Protein AF-A0A2V6DK35-F1 (afdb_monomer_lite)

Structure (mmCIF, N/CA/C/O backbone):
data_AF-A0A2V6DK35-F1
#
_entry.id   AF-A0A2V6DK35-F1
#
loop_
_atom_site.group_PDB
_atom_site.id
_atom_site.type_symbol
_atom_site.label_atom_id
_atom_site.label_alt_id
_atom_site.label_comp_id
_atom_site.label_asym_id
_atom_site.label_entity_id
_atom_site.label_seq_id
_atom_site.pdbx_PDB_ins_code
_atom_site.Cartn_x
_atom_site.Cartn_y
_atom_site.Cartn_z
_atom_site.occupancy
_atom_site.B_iso_or_equiv
_atom_site.auth_seq_id
_atom_site.auth_comp_id
_atom_site.auth_asym_id
_atom_site.auth_atom_id
_atom_site.pdbx_PDB_model_num
ATOM 1 N N . MET A 1 1 ? 26.838 13.619 -53.429 1.00 57.94 1 MET A N 1
ATOM 2 C CA . MET A 1 1 ? 26.601 14.219 -52.093 1.00 57.94 1 MET A CA 1
ATOM 3 C C . MET A 1 1 ? 25.206 13.952 -51.518 1.00 57.94 1 MET A C 1
ATOM 5 O O . MET A 1 1 ? 25.118 13.733 -50.321 1.00 57.94 1 MET A O 1
ATOM 9 N N . ILE A 1 2 ? 24.129 13.908 -52.317 1.00 60.47 2 ILE A N 1
ATOM 10 C CA . ILE A 1 2 ? 22.747 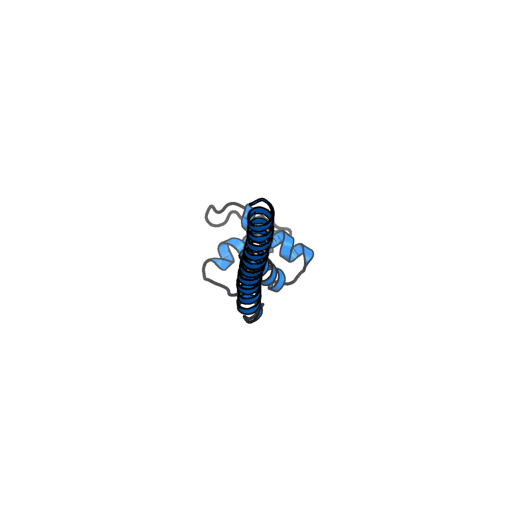13.713 -51.812 1.00 60.47 2 ILE A CA 1
ATOM 11 C C . ILE A 1 2 ? 22.509 12.309 -51.201 1.00 60.47 2 ILE A C 1
ATOM 13 O O . ILE A 1 2 ? 21.852 12.191 -50.171 1.00 60.47 2 ILE A O 1
ATOM 17 N N . ALA A 1 3 ? 23.109 11.250 -51.759 1.00 62.38 3 ALA A N 1
ATOM 18 C CA . ALA A 1 3 ? 22.926 9.872 -51.275 1.00 62.38 3 ALA A CA 1
ATOM 19 C C . ALA A 1 3 ? 23.508 9.605 -49.866 1.00 62.38 3 ALA A C 1
ATOM 21 O O . ALA A 1 3 ? 22.896 8.893 -49.073 1.00 62.38 3 ALA A O 1
ATOM 22 N N . GLN A 1 4 ? 24.649 10.216 -49.516 1.00 61.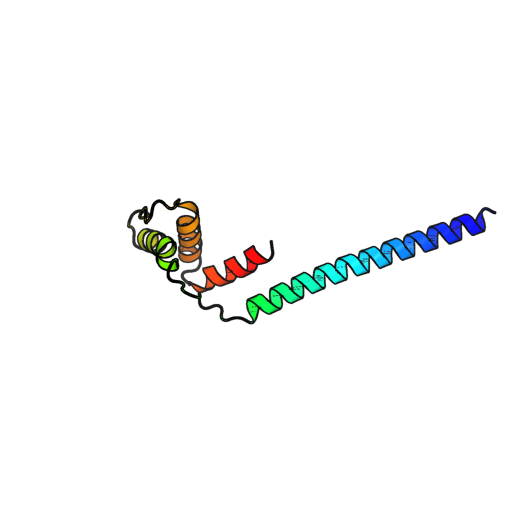94 4 GLN A N 1
ATOM 23 C CA . GLN A 1 4 ? 25.230 10.102 -48.166 1.00 61.94 4 GLN A CA 1
ATOM 24 C C . GLN A 1 4 ? 24.366 10.792 -47.103 1.00 61.94 4 GLN A C 1
ATOM 26 O O . GLN A 1 4 ? 24.299 10.323 -45.969 1.00 61.94 4 GLN A O 1
ATOM 31 N N . LEU A 1 5 ? 23.679 11.881 -47.463 1.00 62.97 5 LEU A N 1
ATOM 32 C CA . LEU A 1 5 ? 22.790 12.584 -46.541 1.00 62.97 5 LEU A CA 1
ATOM 33 C C . LEU A 1 5 ? 21.560 11.726 -46.204 1.00 62.97 5 LEU A C 1
ATOM 35 O O . LEU A 1 5 ? 21.207 11.604 -45.034 1.00 62.97 5 LEU A O 1
ATOM 39 N N . ALA A 1 6 ? 20.961 11.078 -47.210 1.00 63.22 6 ALA A N 1
ATOM 40 C CA . ALA A 1 6 ? 19.806 10.196 -47.034 1.00 63.22 6 ALA A CA 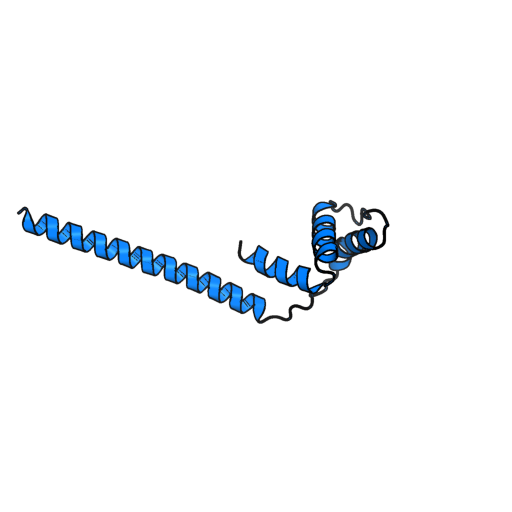1
ATOM 41 C C . ALA A 1 6 ? 20.140 8.947 -46.195 1.00 63.22 6 ALA A C 1
ATOM 43 O O . ALA A 1 6 ? 19.396 8.622 -45.274 1.00 63.22 6 ALA A O 1
ATOM 44 N N . SER A 1 7 ? 21.293 8.311 -46.444 1.00 66.00 7 SER A N 1
ATOM 45 C CA . SER A 1 7 ? 21.784 7.167 -45.656 1.00 66.00 7 SER A CA 1
ATOM 46 C C . SER A 1 7 ? 22.005 7.520 -44.181 1.00 66.00 7 SER A C 1
ATOM 48 O O . SER A 1 7 ? 21.671 6.740 -43.290 1.00 66.00 7 SER A O 1
ATOM 50 N N . ASN A 1 8 ? 22.557 8.705 -43.908 1.00 65.12 8 ASN A N 1
ATOM 51 C CA . ASN A 1 8 ? 22.801 9.159 -42.540 1.00 65.12 8 ASN A CA 1
ATOM 52 C C . ASN A 1 8 ? 21.500 9.527 -41.813 1.00 65.12 8 ASN A C 1
ATOM 54 O O . ASN A 1 8 ? 21.393 9.319 -40.607 1.00 65.12 8 ASN A O 1
ATOM 58 N N . GLN A 1 9 ? 20.507 10.057 -42.532 1.00 64.75 9 GLN A N 1
ATOM 59 C CA . GLN A 1 9 ? 19.190 10.384 -41.976 1.00 64.75 9 GLN A CA 1
ATOM 60 C C . GLN A 1 9 ? 18.407 9.116 -41.603 1.00 64.75 9 GLN A C 1
ATOM 62 O O . GLN A 1 9 ? 17.865 9.041 -40.503 1.00 64.75 9 GLN A O 1
ATOM 67 N N . SER A 1 10 ? 18.397 8.093 -42.466 1.00 64.19 10 SER A N 1
ATOM 68 C CA . SER A 1 10 ? 17.726 6.817 -42.176 1.00 64.19 10 SER A CA 1
ATOM 69 C C . SER A 1 10 ? 18.379 6.050 -41.025 1.00 64.19 10 SER A C 1
ATOM 71 O O . SER A 1 10 ? 17.676 5.460 -40.210 1.00 64.19 10 SER A O 1
ATOM 73 N N . PHE A 1 11 ? 19.713 6.082 -40.935 1.00 66.75 11 PHE A N 1
ATOM 74 C CA . PHE A 1 11 ? 20.454 5.433 -39.851 1.00 66.75 11 PHE A CA 1
ATOM 75 C C . PHE A 1 11 ? 20.144 6.072 -38.488 1.00 66.75 11 PHE A C 1
ATOM 77 O O . PHE A 1 11 ? 19.789 5.361 -37.552 1.00 66.75 11 PHE A O 1
ATOM 84 N N . ARG A 1 12 ? 20.154 7.412 -38.404 1.00 64.38 12 ARG A N 1
ATOM 85 C CA . ARG A 1 12 ? 19.812 8.143 -37.169 1.00 64.38 12 ARG A CA 1
ATOM 86 C C . ARG A 1 12 ? 18.371 7.909 -36.715 1.00 64.38 12 ARG A C 1
ATOM 88 O O . ARG A 1 12 ? 18.146 7.648 -35.543 1.00 64.38 12 ARG A O 1
ATOM 95 N N . LEU A 1 13 ? 17.402 7.915 -37.638 1.00 68.56 13 LEU A N 1
ATOM 96 C CA . LEU A 1 13 ? 16.001 7.600 -37.315 1.00 68.56 13 LEU A CA 1
ATOM 97 C C . LEU A 1 13 ? 15.833 6.171 -36.763 1.00 68.56 13 LEU A C 1
ATOM 99 O O . LEU A 1 13 ? 14.990 5.936 -35.896 1.00 68.56 13 LEU A O 1
ATOM 103 N N . GLY A 1 14 ? 16.633 5.221 -37.260 1.00 71.25 14 GLY A N 1
ATOM 104 C CA . GLY A 1 14 ? 16.687 3.850 -36.756 1.00 71.25 14 GLY A CA 1
ATOM 105 C C . GLY A 1 14 ? 17.265 3.763 -35.342 1.00 71.25 14 GLY A C 1
ATOM 106 O O . GLY A 1 14 ? 16.647 3.142 -34.479 1.00 71.25 14 GLY A O 1
ATOM 107 N N . GLU A 1 15 ? 18.399 4.419 -35.083 1.00 74.12 15 GLU A N 1
ATOM 108 C CA . GLU A 1 15 ? 19.019 4.478 -33.751 1.00 74.12 15 GLU A CA 1
ATOM 109 C C . GLU A 1 15 ? 18.125 5.175 -32.718 1.00 74.12 15 GLU A C 1
ATOM 111 O O . GLU A 1 15 ? 17.924 4.638 -31.630 1.00 74.12 15 GLU A O 1
ATOM 116 N N . ASP A 1 16 ? 17.507 6.305 -33.072 1.00 78.94 16 ASP A N 1
ATOM 117 C CA . ASP A 1 16 ? 16.578 7.029 -32.196 1.00 78.94 16 ASP A CA 1
ATOM 118 C C . ASP A 1 16 ? 15.347 6.172 -31.852 1.00 78.94 16 ASP A C 1
ATOM 120 O O . ASP A 1 16 ? 14.859 6.173 -30.717 1.00 78.94 16 ASP A O 1
ATOM 124 N N . SER A 1 17 ? 14.848 5.396 -32.821 1.00 84.44 17 SER A N 1
ATOM 125 C CA . SER A 1 17 ? 13.732 4.470 -32.611 1.00 84.44 17 SER A CA 1
ATOM 126 C C . SER A 1 17 ? 14.125 3.300 -31.704 1.00 84.44 17 SER A C 1
ATOM 128 O O . SER A 1 17 ? 13.389 2.977 -30.770 1.00 84.44 17 SER A O 1
ATOM 130 N N . LEU A 1 18 ? 15.297 2.693 -31.925 1.00 90.44 18 LEU A N 1
ATOM 131 C CA . LEU A 1 18 ? 15.813 1.595 -31.101 1.00 90.44 18 LEU A CA 1
ATOM 132 C C . LEU A 1 18 ? 16.109 2.048 -29.669 1.00 90.44 18 LEU A C 1
ATOM 134 O O . LEU A 1 18 ? 15.755 1.347 -28.722 1.00 90.44 18 LEU A O 1
ATOM 138 N N . TRP A 1 19 ? 16.686 3.237 -29.497 1.00 90.75 19 TRP A N 1
ATOM 139 C CA . TRP A 1 19 ? 16.930 3.824 -28.184 1.00 90.75 19 TRP A CA 1
ATOM 140 C C . TRP A 1 19 ? 15.626 4.102 -27.441 1.00 90.75 19 TRP A C 1
ATOM 142 O O . TRP A 1 19 ? 15.491 3.763 -26.266 1.00 90.75 19 TRP A O 1
ATOM 152 N N . ARG A 1 20 ? 14.620 4.642 -28.137 1.00 92.81 20 ARG A N 1
ATOM 153 C CA . ARG A 1 20 ? 13.284 4.847 -27.570 1.00 92.81 20 ARG A CA 1
ATOM 154 C C . ARG A 1 20 ? 12.635 3.526 -27.156 1.00 92.81 20 ARG A C 1
ATOM 156 O O . ARG A 1 20 ? 12.044 3.462 -26.081 1.00 92.81 20 ARG A O 1
ATOM 163 N N . LEU A 1 21 ? 12.747 2.476 -27.971 1.00 95.50 21 LEU A N 1
ATOM 164 C CA . LEU A 1 21 ? 12.256 1.140 -27.618 1.00 95.50 21 LEU A CA 1
ATOM 165 C C . LEU A 1 21 ? 12.975 0.590 -26.384 1.00 95.50 21 LEU A C 1
ATOM 167 O O . LEU A 1 21 ? 12.314 0.104 -25.472 1.00 95.50 21 LEU A O 1
ATOM 171 N N . PHE A 1 22 ? 14.302 0.709 -26.326 1.00 96.00 22 PHE A N 1
ATOM 172 C CA . PHE A 1 22 ? 15.093 0.260 -25.183 1.00 96.00 22 PHE A CA 1
ATOM 173 C C . PHE A 1 22 ? 14.728 1.019 -23.903 1.00 96.00 22 PHE A C 1
ATOM 175 O O . PHE A 1 22 ? 14.529 0.410 -22.856 1.00 96.00 22 PHE A O 1
ATOM 182 N N . TYR A 1 23 ? 14.562 2.338 -23.999 1.00 95.44 23 TYR A N 1
ATOM 183 C CA . TYR A 1 23 ? 14.120 3.187 -22.899 1.00 95.44 23 TYR A CA 1
ATOM 184 C C . TYR A 1 23 ? 12.754 2.751 -22.348 1.00 95.44 23 TYR A C 1
ATOM 186 O O . TYR A 1 23 ? 12.618 2.517 -21.147 1.00 95.44 23 TYR A O 1
ATOM 194 N N . TRP A 1 24 ? 11.753 2.570 -23.216 1.00 97.00 24 TRP A N 1
ATOM 195 C CA . TRP A 1 24 ? 10.430 2.107 -22.788 1.00 97.00 24 TRP A CA 1
ATOM 196 C C . TRP A 1 24 ? 10.445 0.674 -22.261 1.00 97.00 24 TRP A C 1
ATOM 198 O O . TRP A 1 24 ? 9.745 0.383 -21.293 1.00 97.00 24 TRP A O 1
ATOM 208 N N . ALA A 1 25 ? 11.256 -0.211 -22.845 1.00 97.62 25 ALA A N 1
ATOM 209 C CA . ALA A 1 25 ? 11.434 -1.570 -22.347 1.00 97.62 25 ALA A CA 1
ATOM 210 C C . ALA A 1 25 ? 12.049 -1.575 -20.941 1.00 97.62 25 ALA A C 1
ATOM 212 O O . ALA A 1 25 ? 11.587 -2.316 -20.074 1.00 97.62 25 ALA A O 1
ATOM 213 N N . LEU A 1 26 ? 13.039 -0.715 -20.687 1.00 97.94 26 LEU A N 1
ATOM 214 C CA . LEU A 1 26 ? 13.646 -0.564 -19.368 1.00 97.94 26 LEU A CA 1
ATOM 215 C C . LEU A 1 26 ? 12.628 -0.049 -18.345 1.00 97.94 26 LEU A C 1
ATOM 217 O O . LEU A 1 26 ? 12.528 -0.613 -17.258 1.00 97.94 26 LEU A O 1
ATOM 221 N N . ILE A 1 27 ? 11.833 0.966 -18.701 1.00 97.19 27 ILE A N 1
ATOM 222 C CA . ILE A 1 27 ? 10.735 1.447 -17.851 1.00 97.19 27 ILE A CA 1
ATOM 223 C C . ILE A 1 27 ? 9.759 0.308 -17.556 1.00 97.19 27 ILE A C 1
ATOM 225 O O . ILE A 1 27 ? 9.474 0.034 -16.393 1.00 97.19 27 ILE A O 1
ATOM 229 N N . ALA A 1 28 ? 9.285 -0.399 -18.582 1.00 96.94 28 ALA A N 1
ATOM 230 C CA . ALA A 1 28 ? 8.355 -1.508 -18.407 1.00 96.94 28 ALA A CA 1
ATOM 231 C C . ALA A 1 28 ? 8.922 -2.587 -17.469 1.00 96.94 28 ALA A C 1
ATOM 233 O O . ALA A 1 28 ? 8.196 -3.100 -16.621 1.00 96.94 28 ALA A O 1
ATOM 234 N N . LEU A 1 29 ? 10.221 -2.884 -17.564 1.00 97.88 29 LEU A N 1
ATOM 235 C CA . LEU A 1 29 ? 10.899 -3.841 -16.690 1.00 97.88 29 LEU A CA 1
ATOM 236 C C . LEU A 1 29 ? 10.955 -3.350 -15.238 1.00 97.88 29 LEU A C 1
ATOM 238 O O . LEU A 1 29 ? 10.678 -4.131 -14.329 1.00 97.88 29 LEU A O 1
ATOM 242 N N . VAL A 1 30 ? 11.240 -2.065 -15.004 1.00 96.75 30 VAL A N 1
ATOM 243 C CA . VAL A 1 30 ? 11.215 -1.466 -13.656 1.00 96.75 30 VAL A CA 1
ATOM 244 C C . VAL A 1 30 ? 9.824 -1.591 -13.032 1.00 96.75 30 VAL A C 1
ATOM 246 O O . VAL A 1 30 ? 9.701 -2.059 -11.900 1.00 96.75 30 VAL A O 1
ATOM 249 N N . PHE A 1 31 ? 8.770 -1.246 -13.774 1.00 96.19 31 PHE A N 1
ATOM 250 C CA . PHE A 1 31 ? 7.394 -1.368 -13.289 1.00 96.19 31 PHE A CA 1
ATOM 251 C C . PHE A 1 31 ? 6.981 -2.826 -13.072 1.00 96.19 31 PHE A C 1
ATOM 253 O O . PHE A 1 31 ? 6.383 -3.143 -12.046 1.00 96.19 31 PHE A O 1
ATOM 260 N N . ALA A 1 32 ? 7.347 -3.734 -13.980 1.00 96.25 32 ALA A N 1
ATOM 261 C CA . ALA A 1 32 ? 7.104 -5.165 -13.813 1.00 96.25 32 ALA A CA 1
ATOM 262 C C . ALA A 1 32 ? 7.807 -5.714 -12.560 1.00 96.25 32 ALA A C 1
ATOM 264 O O . ALA A 1 32 ? 7.206 -6.463 -11.788 1.00 96.25 32 ALA A O 1
ATOM 265 N N . GLY A 1 33 ? 9.049 -5.291 -12.310 1.00 96.94 33 GLY A N 1
ATOM 266 C CA . GLY A 1 33 ? 9.790 -5.618 -11.095 1.00 96.94 33 GLY A CA 1
ATOM 267 C C . GLY A 1 33 ? 9.122 -5.072 -9.831 1.00 96.94 33 GLY A C 1
ATOM 268 O O . GLY A 1 33 ? 9.002 -5.796 -8.843 1.00 96.94 33 GLY A O 1
ATOM 269 N N . ALA A 1 34 ? 8.628 -3.833 -9.865 1.00 95.62 34 ALA A N 1
ATOM 270 C CA . ALA A 1 34 ? 7.906 -3.225 -8.748 1.00 95.62 34 ALA A CA 1
ATOM 271 C C . ALA A 1 34 ? 6.583 -3.951 -8.449 1.00 95.62 34 ALA A C 1
ATOM 273 O O . ALA A 1 34 ? 6.290 -4.242 -7.289 1.00 95.62 34 ALA A O 1
ATOM 274 N N . ILE A 1 35 ? 5.814 -4.309 -9.485 1.00 95.69 35 ILE A N 1
ATOM 275 C CA . ILE A 1 35 ? 4.603 -5.135 -9.363 1.00 95.69 35 ILE A CA 1
ATOM 276 C C . ILE A 1 35 ? 4.963 -6.473 -8.713 1.00 95.69 35 ILE A C 1
ATOM 278 O O . ILE A 1 35 ? 4.366 -6.850 -7.706 1.00 95.69 35 ILE A O 1
ATOM 282 N N . TRP A 1 36 ? 5.979 -7.163 -9.237 1.00 96.12 36 TRP A N 1
ATOM 283 C CA . TRP A 1 36 ? 6.423 -8.451 -8.707 1.00 96.12 36 TRP A CA 1
ATOM 284 C C . TRP A 1 36 ? 6.799 -8.377 -7.224 1.00 96.12 36 TRP A C 1
ATOM 286 O O . TRP A 1 36 ? 6.350 -9.202 -6.432 1.00 96.12 36 TRP A O 1
ATOM 296 N N . GLN A 1 37 ? 7.587 -7.377 -6.821 1.00 94.31 37 GLN A N 1
ATOM 297 C CA . GLN A 1 37 ? 7.996 -7.216 -5.424 1.00 94.31 37 GLN A CA 1
ATOM 298 C C . GLN A 1 37 ? 6.811 -6.971 -4.487 1.00 94.31 37 GLN A C 1
ATOM 300 O O . GLN A 1 37 ? 6.789 -7.524 -3.390 1.00 94.31 37 GLN A O 1
ATOM 305 N N . ARG A 1 38 ? 5.822 -6.180 -4.918 1.00 92.38 38 ARG A N 1
ATOM 306 C CA . ARG A 1 38 ? 4.629 -5.874 -4.118 1.00 92.38 38 ARG A CA 1
ATOM 307 C C . ARG A 1 38 ? 3.737 -7.103 -3.948 1.00 92.38 38 ARG A C 1
ATOM 309 O O . ARG A 1 38 ? 3.446 -7.485 -2.825 1.00 92.38 38 ARG A O 1
ATOM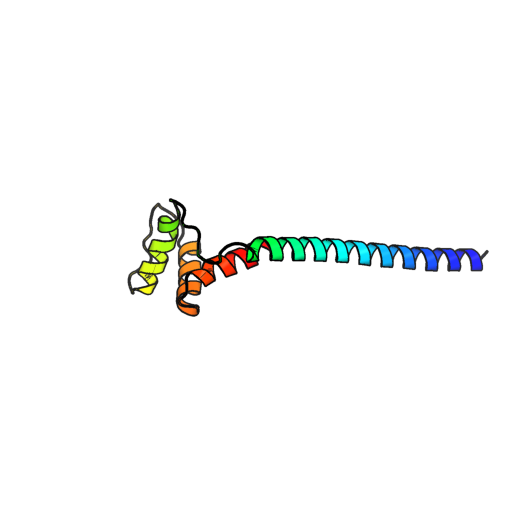 316 N N . PHE A 1 39 ? 3.378 -7.775 -5.042 1.00 90.75 39 PHE A N 1
ATOM 317 C CA . PHE A 1 39 ? 2.454 -8.918 -5.002 1.00 90.75 39 PHE A CA 1
ATOM 318 C C . PHE A 1 39 ? 3.088 -10.235 -4.530 1.00 90.75 39 PHE A C 1
ATOM 320 O O . PHE A 1 39 ? 2.376 -11.214 -4.315 1.00 90.75 39 PHE A O 1
ATOM 327 N N . ARG A 1 40 ? 4.412 -10.275 -4.335 1.00 92.75 40 ARG A N 1
ATOM 328 C CA . ARG A 1 40 ? 5.091 -11.388 -3.655 1.00 92.75 40 ARG A CA 1
ATOM 329 C C . ARG A 1 40 ? 4.890 -11.362 -2.133 1.00 92.75 40 ARG A C 1
ATOM 331 O O . ARG A 1 40 ? 5.071 -12.395 -1.489 1.00 92.75 40 ARG A O 1
ATOM 338 N N . LEU A 1 41 ? 4.567 -10.207 -1.553 1.00 87.94 41 LEU A N 1
ATOM 339 C CA . LEU A 1 41 ? 4.315 -10.070 -0.119 1.00 87.94 41 LEU A CA 1
ATOM 340 C C . LEU A 1 41 ? 2.888 -10.527 0.237 1.00 87.94 41 LEU A C 1
ATOM 342 O O . LEU A 1 41 ? 2.010 -10.526 -0.629 1.00 87.94 41 LEU A O 1
ATOM 346 N N . PRO A 1 42 ? 2.634 -10.923 1.499 1.00 89.19 42 PRO A N 1
ATOM 347 C CA . PRO A 1 42 ? 1.285 -11.224 1.958 1.00 89.19 42 PRO A CA 1
ATOM 348 C C . PRO A 1 42 ? 0.342 -10.045 1.709 1.00 89.19 42 PRO A C 1
ATOM 350 O O . PRO A 1 42 ? 0.671 -8.900 2.006 1.00 89.19 42 PRO A O 1
ATOM 353 N N . LEU A 1 43 ? -0.851 -10.344 1.193 1.00 89.50 43 LEU A N 1
ATOM 354 C CA . LEU A 1 43 ? -1.904 -9.343 1.003 1.00 89.50 43 LEU A CA 1
ATOM 355 C C . LEU A 1 43 ? -2.619 -8.994 2.313 1.00 89.50 43 LEU A C 1
ATOM 357 O O . LEU A 1 43 ? -3.377 -8.023 2.366 1.00 89.50 43 LEU A O 1
ATOM 361 N N . ASP A 1 44 ? -2.400 -9.787 3.362 1.00 88.69 44 ASP A N 1
ATOM 362 C CA . ASP A 1 44 ? -2.930 -9.490 4.683 1.00 88.69 44 ASP A CA 1
ATOM 363 C C . ASP A 1 44 ? -2.275 -8.191 5.198 1.00 88.69 44 ASP A C 1
ATOM 365 O O . ASP A 1 44 ? -1.047 -8.063 5.146 1.00 88.69 44 ASP A O 1
ATOM 369 N N . PRO A 1 45 ? -3.066 -7.198 5.644 1.00 82.62 45 PRO A N 1
ATOM 370 C CA . PRO A 1 45 ? -2.528 -5.899 6.021 1.00 82.62 45 PRO A CA 1
ATOM 371 C C . PRO A 1 45 ? -1.536 -6.016 7.175 1.00 82.62 45 PRO A C 1
ATOM 373 O O . PRO A 1 45 ? -1.814 -6.651 8.195 1.00 82.62 45 PRO A O 1
ATOM 376 N N . ILE A 1 46 ? -0.402 -5.336 7.043 1.00 78.62 46 ILE A N 1
ATOM 377 C CA . ILE A 1 46 ? 0.571 -5.210 8.124 1.00 78.62 46 ILE A CA 1
ATOM 378 C C . ILE A 1 46 ? 0.071 -4.116 9.068 1.00 78.62 46 ILE A C 1
ATOM 380 O O . ILE A 1 46 ? -0.027 -2.955 8.675 1.00 78.62 46 ILE A O 1
ATOM 384 N N . ALA A 1 47 ? -0.260 -4.491 10.303 1.00 82.94 47 ALA A N 1
ATOM 385 C CA . ALA A 1 47 ? -0.670 -3.544 11.331 1.00 82.94 47 ALA A CA 1
ATOM 386 C C . ALA A 1 47 ? 0.561 -2.979 12.055 1.00 82.94 47 ALA A C 1
ATOM 388 O O . ALA A 1 47 ? 1.322 -3.712 12.686 1.00 82.94 47 ALA A O 1
ATOM 389 N N . ASP A 1 48 ? 0.732 -1.666 11.975 1.00 84.62 48 ASP A N 1
ATOM 390 C CA . ASP A 1 48 ? 1.665 -0.878 12.778 1.00 84.62 48 ASP A CA 1
ATOM 391 C C . ASP A 1 48 ? 0.934 -0.218 13.978 1.00 84.62 48 ASP A C 1
ATOM 393 O O . ASP A 1 48 ? -0.303 -0.199 14.024 1.00 84.62 48 ASP A O 1
ATOM 397 N N . PRO A 1 49 ? 1.652 0.341 14.972 1.00 85.88 49 PRO A N 1
ATOM 398 C CA . PRO A 1 49 ? 1.025 1.015 16.115 1.00 85.88 49 PRO A CA 1
ATOM 399 C C . PRO A 1 49 ? 0.085 2.176 15.741 1.00 85.88 49 PRO A C 1
ATOM 401 O O . PRO A 1 49 ? -0.885 2.439 16.455 1.00 85.88 49 PRO A O 1
ATOM 404 N N . ASP A 1 50 ? 0.325 2.839 14.608 1.00 85.19 50 ASP A N 1
ATOM 405 C CA . ASP A 1 50 ? -0.471 3.963 14.110 1.00 85.19 50 ASP A CA 1
ATOM 406 C C . ASP A 1 50 ? -1.732 3.520 13.354 1.00 85.19 50 ASP A C 1
ATOM 408 O O . ASP A 1 50 ? -2.614 4.348 13.083 1.00 85.19 50 ASP A O 1
ATOM 412 N N . THR A 1 51 ? -1.849 2.226 13.040 1.00 88.06 51 THR A N 1
ATOM 413 C CA . THR A 1 51 ? -2.896 1.659 12.182 1.00 88.06 51 THR A CA 1
ATOM 414 C C . THR A 1 51 ? -4.285 1.947 12.712 1.00 88.06 51 THR A C 1
ATOM 416 O O . THR A 1 51 ? -5.188 2.366 11.983 1.00 88.06 51 THR A O 1
ATOM 419 N N . TRP A 1 52 ? -4.456 1.831 14.024 1.00 88.00 52 TRP A N 1
ATOM 420 C CA . TRP A 1 52 ? -5.732 2.104 14.670 1.00 88.00 52 TRP A CA 1
ATOM 421 C C . TRP A 1 52 ? -6.149 3.571 14.584 1.00 88.00 52 TRP A C 1
ATOM 423 O O . TRP A 1 52 ? -7.346 3.853 14.555 1.00 88.00 52 TRP A O 1
ATOM 433 N N . GLY A 1 53 ? -5.196 4.499 14.462 1.00 86.94 53 GLY A N 1
ATOM 434 C CA . GLY A 1 53 ? -5.477 5.928 14.343 1.00 86.94 53 GLY A CA 1
ATOM 435 C C . GLY A 1 53 ? -6.242 6.297 13.070 1.00 86.94 53 GLY A C 1
ATOM 436 O O . GLY A 1 53 ? -6.944 7.306 13.060 1.00 86.94 53 GLY A O 1
ATOM 437 N N . TYR A 1 54 ? -6.138 5.488 12.011 1.00 86.38 54 TYR A N 1
ATOM 438 C CA . TYR A 1 54 ? -6.868 5.696 10.758 1.00 86.38 54 TYR A CA 1
ATOM 439 C C . TYR A 1 54 ? -7.894 4.604 10.441 1.00 86.38 54 TYR A C 1
ATOM 441 O O . TYR A 1 54 ? -8.906 4.891 9.801 1.00 86.38 54 TYR A O 1
ATOM 449 N N . LEU A 1 55 ? -7.684 3.375 10.919 1.00 90.44 55 LEU A N 1
ATOM 450 C CA . LEU A 1 55 ? -8.605 2.268 10.684 1.00 90.44 55 LEU A CA 1
ATOM 451 C C . LEU A 1 55 ? -9.834 2.342 11.597 1.00 90.44 55 LEU A C 1
ATOM 453 O O . LEU A 1 55 ? -10.953 2.114 11.142 1.00 90.44 55 LEU A O 1
ATOM 457 N N . SER A 1 56 ? -9.654 2.720 12.869 1.00 90.44 56 SER A N 1
ATOM 458 C CA . 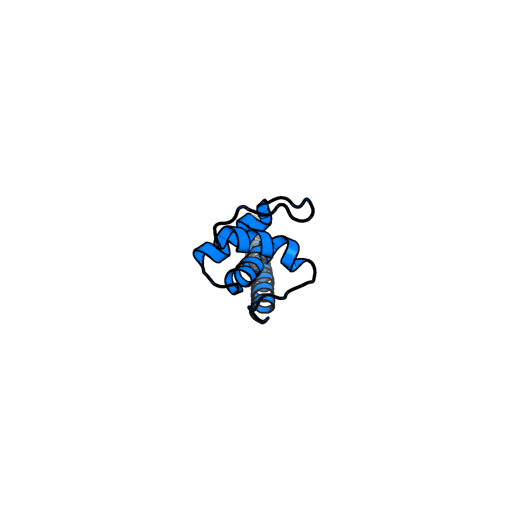SER A 1 56 ? -10.759 2.804 13.835 1.00 90.44 56 SER A CA 1
ATOM 459 C C . SER A 1 56 ? -11.872 3.766 13.389 1.00 90.44 56 SER A C 1
ATOM 461 O O . SER A 1 56 ? -13.037 3.358 13.395 1.00 90.44 56 SER A O 1
ATOM 463 N N . PRO A 1 57 ? -11.586 4.995 12.906 1.00 90.88 57 PRO A N 1
ATOM 464 C CA . PRO A 1 57 ? -12.642 5.881 12.417 1.00 90.88 57 PRO A CA 1
ATOM 465 C C . PRO A 1 57 ? -13.399 5.319 11.205 1.00 90.88 57 PRO A C 1
ATOM 467 O O . PRO A 1 57 ? -14.608 5.525 11.106 1.00 90.88 57 PRO A O 1
ATOM 470 N N . ALA A 1 58 ? -12.722 4.586 10.314 1.00 91.56 58 ALA A N 1
ATOM 471 C CA . ALA A 1 58 ? -13.350 3.937 9.162 1.00 91.56 58 ALA A CA 1
ATOM 472 C C . ALA A 1 58 ? -14.308 2.815 9.591 1.00 91.56 58 ALA A C 1
ATOM 474 O O . ALA A 1 58 ? -15.451 2.762 9.133 1.00 91.56 58 ALA A O 1
ATOM 475 N N . LEU A 1 59 ? -13.870 1.962 10.524 1.00 92.12 59 LEU A N 1
ATOM 476 C CA . LEU A 1 59 ? -14.687 0.886 11.088 1.00 92.12 59 LEU A CA 1
ATOM 477 C C . LEU A 1 59 ? -15.898 1.428 11.852 1.00 92.12 59 LEU A C 1
ATOM 479 O O . LEU A 1 59 ? -17.003 0.923 11.679 1.00 92.12 59 LEU A O 1
ATOM 483 N N . ARG A 1 60 ? -15.722 2.503 12.629 1.00 92.00 60 ARG A N 1
ATOM 484 C CA . ARG A 1 60 ? -16.834 3.199 13.293 1.00 92.00 60 ARG A CA 1
ATOM 485 C C . ARG A 1 60 ? -17.877 3.684 12.292 1.00 92.00 60 ARG A C 1
ATOM 487 O O . ARG A 1 60 ? -19.071 3.517 12.527 1.00 92.00 60 ARG A O 1
ATOM 494 N N . LYS A 1 61 ? -17.441 4.246 11.161 1.00 91.75 61 LYS A N 1
ATOM 495 C CA . LYS A 1 61 ? -18.373 4.676 10.116 1.00 91.75 61 LYS A CA 1
ATOM 496 C C . LYS A 1 61 ? -19.106 3.500 9.468 1.00 91.75 61 LYS A C 1
ATOM 498 O O . LYS A 1 61 ? -20.299 3.617 9.197 1.00 91.75 61 LYS A O 1
ATOM 503 N N . LEU A 1 62 ? -18.430 2.366 9.257 1.00 92.62 62 LEU A N 1
ATOM 504 C CA . LEU A 1 62 ? -19.060 1.140 8.744 1.00 92.62 62 LEU A CA 1
ATOM 505 C C . LEU A 1 62 ? -20.137 0.592 9.682 1.00 92.62 62 LEU A C 1
ATOM 507 O O . LEU A 1 62 ? -21.143 0.079 9.201 1.00 92.62 62 LEU A O 1
ATOM 511 N N . THR A 1 63 ? -19.958 0.726 10.998 1.00 92.56 63 THR A N 1
ATOM 512 C CA . THR A 1 63 ? -20.927 0.262 12.004 1.00 92.56 63 THR A CA 1
ATOM 513 C C . THR A 1 63 ? -22.033 1.276 12.313 1.00 92.56 63 THR A C 1
ATOM 515 O O . THR A 1 63 ? -22.816 1.071 13.237 1.00 92.56 63 THR A O 1
ATOM 518 N N . GLY A 1 64 ? -22.141 2.355 11.530 1.00 90.00 64 GLY A N 1
ATOM 519 C CA . GLY A 1 64 ? -23.216 3.345 11.638 1.00 90.00 64 GLY A CA 1
ATOM 520 C C . GLY A 1 64 ? -22.930 4.511 12.587 1.00 90.00 64 GLY A C 1
ATOM 521 O O . GLY A 1 64 ? -23.762 5.407 12.703 1.00 90.00 64 GLY A O 1
ATOM 522 N N . ALA A 1 65 ? -21.759 4.552 13.226 1.00 89.44 65 ALA A N 1
ATOM 523 C CA . ALA A 1 65 ? -21.333 5.711 14.002 1.00 89.44 65 ALA A CA 1
ATOM 524 C C . ALA A 1 65 ? -20.754 6.815 13.096 1.00 89.44 65 ALA A C 1
ATOM 526 O O . ALA A 1 65 ? -20.492 6.626 11.908 1.00 89.44 65 ALA A O 1
ATOM 527 N N . GLU A 1 66 ? -20.530 8.004 13.651 1.00 85.88 66 GLU A N 1
ATOM 528 C CA . GLU A 1 66 ? -19.798 9.058 12.946 1.00 85.88 66 GLU A CA 1
ATOM 529 C C . GLU A 1 66 ? -18.292 8.763 12.872 1.00 85.88 66 GLU A C 1
ATOM 531 O O . GLU A 1 66 ? -17.749 7.979 13.660 1.00 85.88 66 GLU A O 1
ATOM 536 N N . PHE A 1 67 ? -17.601 9.417 11.928 1.00 82.69 67 PHE A N 1
ATOM 537 C CA . PHE A 1 67 ? -16.141 9.376 11.880 1.00 82.69 67 PHE A CA 1
ATOM 538 C C . PHE A 1 67 ? -15.580 9.982 13.170 1.00 82.69 67 PHE A C 1
ATOM 540 O O . PHE A 1 67 ? -15.774 11.161 13.463 1.00 82.69 67 PHE A O 1
ATOM 547 N N . GLY A 1 68 ? -14.871 9.168 13.950 1.00 70.94 68 GLY A N 1
ATOM 548 C CA . GLY A 1 68 ? -14.151 9.656 15.117 1.00 70.94 68 GLY A CA 1
ATOM 549 C C . GLY A 1 68 ? -12.977 10.535 14.692 1.00 70.94 68 GLY A C 1
ATOM 550 O O . GLY A 1 68 ? -12.061 10.053 14.026 1.00 70.94 68 GLY A O 1
ATOM 551 N N . HIS A 1 69 ? -12.970 11.801 15.109 1.00 68.00 69 HIS A N 1
ATOM 552 C CA . HIS A 1 69 ? -11.792 12.663 15.004 1.00 68.00 69 HIS A CA 1
ATOM 553 C C . HIS A 1 69 ? -10.773 12.228 16.058 1.00 68.00 69 HIS A C 1
ATOM 555 O O . HIS A 1 69 ? -10.758 12.725 17.181 1.00 68.00 69 HIS A O 1
ATOM 561 N N . THR A 1 70 ? -9.954 11.239 15.712 1.00 65.19 70 THR A N 1
ATOM 562 C CA . THR A 1 70 ? -8.942 10.686 16.619 1.00 65.19 70 THR A CA 1
ATOM 563 C C . THR A 1 70 ? -7.608 11.368 16.329 1.00 65.19 70 THR A C 1
ATOM 565 O O . THR A 1 70 ? -7.188 11.449 15.175 1.00 65.19 70 THR A O 1
ATOM 568 N N . ASN A 1 71 ? -6.942 11.877 17.367 1.00 62.34 71 ASN A N 1
ATOM 569 C CA . ASN A 1 71 ? -5.590 12.450 17.296 1.00 62.34 71 ASN A CA 1
ATOM 570 C C . ASN A 1 71 ? -5.419 13.645 16.330 1.00 62.34 71 ASN A C 1
ATOM 572 O O . ASN A 1 71 ? -4.348 13.819 15.757 1.00 62.34 71 ASN A O 1
ATOM 576 N N . GLY A 1 72 ? -6.466 14.451 16.104 1.00 64.50 72 GLY A N 1
ATOM 577 C CA . GLY A 1 72 ? -6.388 15.650 15.249 1.00 64.50 72 GLY A CA 1
ATOM 578 C C . GLY A 1 72 ? -6.124 15.377 13.760 1.00 64.50 72 GLY A C 1
ATOM 579 O O . GLY A 1 72 ? -5.828 16.304 13.009 1.00 64.50 72 GLY A O 1
ATOM 580 N N . ARG A 1 73 ? -6.216 14.116 13.315 1.00 66.44 73 ARG A N 1
ATOM 581 C CA . ARG A 1 73 ? -6.003 13.719 11.917 1.00 66.44 73 ARG A CA 1
ATOM 582 C C . ARG A 1 73 ? -7.236 14.013 11.058 1.00 66.44 73 ARG A C 1
ATOM 584 O O . ARG A 1 73 ? -8.372 13.813 11.484 1.00 66.44 73 ARG A O 1
ATOM 591 N N . ASN A 1 74 ? -6.991 14.459 9.826 1.00 74.50 74 ASN A N 1
ATOM 592 C CA . ASN A 1 74 ? -8.030 14.734 8.833 1.00 74.50 74 ASN A CA 1
ATOM 593 C C . ASN A 1 74 ? -8.773 13.437 8.438 1.00 74.50 74 ASN A C 1
ATOM 595 O O . ASN A 1 74 ? -8.166 12.371 8.318 1.00 74.50 74 ASN A O 1
ATOM 599 N N . PHE A 1 75 ? -10.082 13.540 8.198 1.00 83.19 75 PHE A N 1
ATOM 600 C CA . PHE A 1 75 ? -10.972 12.434 7.839 1.00 83.19 75 PHE A CA 1
ATOM 601 C C . PHE A 1 75 ? -10.673 11.812 6.468 1.00 83.19 75 PHE A C 1
ATOM 603 O O . PHE A 1 75 ? -11.186 10.734 6.183 1.00 83.19 75 PHE A O 1
ATOM 610 N N . ALA A 1 76 ? -9.865 12.458 5.620 1.00 88.56 76 ALA A N 1
ATOM 611 C CA . ALA A 1 76 ? -9.628 12.026 4.243 1.00 88.56 76 ALA A CA 1
ATOM 612 C C . ALA A 1 76 ? -9.144 10.567 4.138 1.00 88.56 76 ALA A C 1
ATOM 614 O O . ALA A 1 76 ? -9.746 9.769 3.420 1.00 88.56 76 ALA A O 1
ATOM 615 N N . TYR A 1 77 ? -8.100 10.192 4.886 1.00 89.19 77 TYR A N 1
ATOM 616 C CA . TYR A 1 77 ? -7.565 8.827 4.828 1.00 89.19 77 TYR A CA 1
ATOM 617 C C . TYR A 1 77 ? -8.513 7.788 5.459 1.00 89.19 77 TYR A C 1
ATOM 619 O O . TYR A 1 77 ? -8.823 6.802 4.791 1.00 89.19 77 TYR A O 1
ATOM 627 N N . PRO A 1 78 ? -9.089 8.003 6.660 1.00 90.81 78 PRO A N 1
ATOM 628 C CA . PRO A 1 78 ? -10.138 7.116 7.168 1.00 90.81 78 PRO A CA 1
ATOM 629 C C . PRO A 1 78 ? -11.367 7.002 6.255 1.00 90.81 78 PRO A C 1
ATOM 631 O O . PRO A 1 78 ? -11.956 5.931 6.144 1.00 90.81 78 PRO A O 1
ATOM 634 N N . GLY A 1 79 ? -11.756 8.084 5.577 1.00 91.94 79 GLY A N 1
ATOM 635 C CA . GLY A 1 79 ? -12.846 8.092 4.604 1.00 91.94 79 GLY A CA 1
ATOM 636 C C . GLY A 1 79 ? -12.533 7.237 3.379 1.00 91.94 79 GLY A C 1
ATOM 637 O O . GLY A 1 79 ? -13.375 6.460 2.935 1.00 91.94 79 GLY A O 1
ATOM 638 N N . PHE A 1 80 ? -11.301 7.310 2.880 1.00 93.25 80 PHE A N 1
ATOM 639 C CA . PHE A 1 80 ? -10.820 6.434 1.817 1.00 93.25 80 PHE A CA 1
ATOM 640 C C . PHE A 1 80 ? -10.863 4.954 2.225 1.00 93.25 80 PHE A C 1
ATOM 642 O O . PHE A 1 80 ? -11.401 4.127 1.488 1.00 93.25 80 PHE A O 1
ATOM 649 N N . LEU A 1 81 ? -10.388 4.619 3.429 1.00 93.62 81 LEU A N 1
ATOM 650 C CA . LEU A 1 81 ? -10.459 3.249 3.950 1.00 93.62 81 LEU A CA 1
ATOM 651 C C . LEU A 1 81 ? -11.901 2.775 4.133 1.00 93.62 81 LEU A C 1
ATOM 653 O O . LEU A 1 81 ? -12.216 1.635 3.799 1.00 93.62 81 LEU A O 1
ATOM 657 N N . PHE A 1 82 ? -12.787 3.653 4.611 1.00 94.44 82 PHE A N 1
ATOM 658 C CA . PHE A 1 82 ? -14.217 3.371 4.696 1.00 94.44 82 PHE A CA 1
ATOM 659 C C . PHE A 1 82 ? -14.786 2.977 3.329 1.00 94.44 82 PHE A C 1
ATOM 661 O O . PHE A 1 82 ? -15.499 1.983 3.252 1.00 94.44 82 PHE A O 1
ATOM 668 N N . LEU A 1 83 ? -14.455 3.698 2.253 1.00 96.00 83 LEU A N 1
ATOM 669 C CA . LEU A 1 83 ? -14.945 3.377 0.908 1.00 96.00 83 LEU A CA 1
ATOM 670 C C . LEU A 1 83 ? -14.450 2.012 0.421 1.00 96.00 83 LEU A C 1
ATOM 672 O O . LEU A 1 83 ? -15.257 1.217 -0.060 1.00 96.00 83 LEU A O 1
ATOM 676 N N . LEU A 1 84 ? -13.156 1.717 0.589 1.00 96.25 84 LEU A N 1
ATOM 677 C CA . LEU A 1 84 ? -12.591 0.418 0.210 1.00 96.25 84 LEU A CA 1
ATOM 678 C C . LEU A 1 84 ? -13.272 -0.724 0.968 1.00 96.25 84 LEU A C 1
ATOM 680 O O . LEU A 1 84 ? -13.753 -1.681 0.365 1.00 96.25 84 LEU A O 1
ATOM 684 N N . LEU A 1 85 ? -13.377 -0.598 2.289 1.00 95.44 85 LEU A N 1
ATOM 685 C CA . LEU A 1 85 ? -13.998 -1.619 3.126 1.00 95.44 85 LEU A CA 1
ATOM 686 C C . LEU A 1 85 ? -15.506 -1.740 2.874 1.00 95.44 85 LEU A C 1
ATOM 688 O O . LEU A 1 85 ? -16.048 -2.839 2.932 1.00 95.44 85 LEU A O 1
ATOM 692 N N . ARG A 1 86 ? -16.196 -0.641 2.552 1.00 95.81 86 ARG A N 1
ATOM 693 C CA . ARG A 1 86 ? -17.627 -0.658 2.224 1.00 95.81 86 ARG A CA 1
ATOM 694 C C . ARG A 1 86 ? -17.902 -1.358 0.896 1.00 95.81 86 ARG A C 1
ATOM 696 O O . ARG A 1 86 ? -18.939 -2.008 0.782 1.00 95.81 86 ARG A O 1
ATOM 703 N N . LEU A 1 87 ? -17.014 -1.193 -0.084 1.00 96.94 87 LEU A N 1
ATOM 704 C CA . LEU A 1 87 ? -17.161 -1.750 -1.427 1.00 96.94 87 LEU A CA 1
ATOM 705 C C . LEU A 1 87 ? -16.734 -3.221 -1.498 1.00 96.94 87 LEU A C 1
ATOM 707 O O . LEU A 1 87 ? -17.427 -4.022 -2.117 1.00 96.94 87 LEU A O 1
ATOM 711 N N . PHE A 1 88 ? -15.612 -3.571 -0.867 1.00 95.69 88 PHE A N 1
ATOM 712 C CA . PHE A 1 88 ? -14.999 -4.894 -1.004 1.00 95.69 88 PHE A CA 1
ATOM 713 C C . PHE A 1 88 ? -15.227 -5.818 0.197 1.00 95.69 88 PHE A C 1
ATOM 715 O O . PHE A 1 88 ? -15.058 -7.023 0.054 1.00 95.69 88 PHE A O 1
ATOM 722 N N . ALA A 1 89 ? -15.601 -5.279 1.365 1.00 93.69 89 ALA A N 1
ATOM 723 C CA . ALA A 1 89 ? -15.801 -6.029 2.612 1.00 93.69 89 ALA A CA 1
ATOM 724 C C . ALA A 1 89 ? -14.605 -6.913 3.037 1.00 93.69 89 ALA A C 1
ATOM 726 O O . ALA A 1 89 ? -14.771 -7.854 3.810 1.00 93.69 89 ALA A O 1
ATOM 727 N N . ASP A 1 90 ? -13.398 -6.589 2.565 1.00 93.75 90 ASP A N 1
ATOM 728 C CA . ASP A 1 90 ? -12.160 -7.320 2.837 1.00 93.75 90 ASP A CA 1
ATOM 729 C C . ASP A 1 90 ? -11.024 -6.322 3.104 1.00 93.75 90 ASP A C 1
ATOM 731 O O . ASP A 1 90 ? -10.816 -5.368 2.347 1.00 93.75 90 ASP A O 1
ATOM 735 N N . PHE A 1 91 ? -10.262 -6.542 4.176 1.00 93.00 91 PHE A N 1
ATOM 736 C CA . PHE A 1 91 ? -9.104 -5.717 4.510 1.00 93.00 91 PHE A CA 1
ATOM 737 C C . PHE A 1 91 ? -7.974 -5.831 3.483 1.00 93.00 91 PHE A C 1
ATOM 739 O O . PHE A 1 91 ? -7.227 -4.870 3.299 1.00 93.00 91 PHE A O 1
ATOM 746 N N . ARG A 1 92 ? -7.874 -6.946 2.752 1.00 94.56 92 ARG A N 1
ATOM 747 C CA . ARG A 1 92 ? -6.908 -7.121 1.655 1.00 94.56 92 ARG A CA 1
ATOM 748 C C . ARG A 1 92 ? -7.085 -6.080 0.559 1.00 94.56 92 ARG A C 1
ATOM 750 O O . ARG A 1 92 ? -6.111 -5.720 -0.097 1.00 94.56 92 ARG A O 1
ATOM 757 N N . ALA A 1 93 ? -8.295 -5.539 0.387 1.00 94.88 93 ALA A N 1
ATOM 758 C CA . ALA A 1 93 ? -8.543 -4.449 -0.550 1.00 94.88 93 ALA A CA 1
ATOM 759 C C . ALA A 1 93 ? -7.702 -3.204 -0.225 1.00 94.88 93 ALA A C 1
ATOM 761 O O . ALA A 1 93 ? -7.283 -2.499 -1.143 1.00 94.88 93 ALA A O 1
ATOM 762 N N . ILE A 1 94 ? -7.397 -2.956 1.054 1.00 93.94 94 ILE A N 1
ATOM 763 C CA . ILE A 1 94 ? -6.504 -1.870 1.478 1.00 93.94 94 ILE A CA 1
ATOM 764 C C . ILE A 1 94 ? -5.090 -2.135 0.957 1.00 93.94 94 ILE A C 1
ATOM 766 O O . ILE A 1 94 ? -4.534 -1.286 0.265 1.00 93.94 94 ILE A O 1
ATOM 770 N N . THR A 1 95 ? -4.538 -3.322 1.219 1.00 93.88 95 THR A N 1
ATOM 771 C CA . THR A 1 95 ? -3.184 -3.712 0.797 1.00 93.88 95 THR A CA 1
ATOM 772 C C . THR A 1 95 ? -3.036 -3.708 -0.724 1.00 93.88 95 THR A C 1
ATOM 774 O O . THR A 1 95 ? -2.091 -3.133 -1.258 1.00 93.88 95 THR A O 1
ATOM 777 N N . ILE A 1 96 ? -4.009 -4.274 -1.444 1.00 94.00 96 ILE A N 1
ATOM 778 C CA . ILE A 1 96 ? -4.039 -4.289 -2.912 1.00 94.00 96 ILE A CA 1
ATOM 779 C C . ILE A 1 96 ? -4.069 -2.858 -3.458 1.00 94.00 96 ILE A C 1
ATOM 781 O O . ILE A 1 96 ? -3.296 -2.512 -4.350 1.00 94.00 96 ILE A O 1
ATOM 785 N N . THR A 1 97 ? -4.916 -1.996 -2.892 1.00 94.25 97 THR A N 1
ATOM 786 C CA . THR A 1 97 ? -4.998 -0.594 -3.317 1.00 94.25 97 THR A CA 1
ATOM 787 C C . THR A 1 97 ? -3.706 0.162 -3.011 1.00 94.25 97 THR A C 1
ATOM 789 O O . THR A 1 97 ? -3.231 0.912 -3.858 1.00 94.25 97 THR A O 1
ATOM 792 N N . GLN A 1 98 ? -3.078 -0.071 -1.855 1.00 92.19 98 GLN A N 1
ATOM 793 C CA . GLN A 1 98 ? -1.756 0.478 -1.537 1.00 92.19 98 GLN A CA 1
ATOM 794 C C . GLN A 1 98 ? -0.683 -0.001 -2.523 1.00 92.19 98 GLN A C 1
ATOM 796 O O . GLN A 1 98 ? 0.186 0.779 -2.911 1.00 92.19 98 GLN A O 1
ATOM 801 N N . HIS A 1 99 ? -0.734 -1.263 -2.956 1.00 93.12 99 HIS A N 1
ATOM 802 C CA . HIS A 1 99 ? 0.183 -1.781 -3.967 1.00 93.12 99 HIS A CA 1
ATOM 803 C C . HIS A 1 99 ? -0.005 -1.088 -5.318 1.00 93.12 99 HIS A C 1
ATOM 805 O O . HIS A 1 99 ? 0.995 -0.726 -5.929 1.00 93.12 99 HIS A O 1
ATOM 811 N N . PHE A 1 100 ? -1.246 -0.841 -5.749 1.00 92.62 100 PHE A N 1
ATOM 812 C CA . PHE A 1 100 ? -1.522 -0.078 -6.970 1.00 92.62 100 PHE A CA 1
ATOM 813 C C . PHE A 1 100 ? -1.099 1.389 -6.861 1.00 92.62 100 PHE A C 1
ATOM 815 O O . PHE A 1 100 ? -0.438 1.894 -7.761 1.00 92.62 100 PHE A O 1
ATOM 822 N N . LEU A 1 101 ? -1.427 2.064 -5.755 1.00 91.62 101 LEU A N 1
ATOM 823 C CA . LEU A 1 101 ? -1.040 3.459 -5.526 1.00 91.62 101 LEU A CA 1
ATOM 824 C C . LEU A 1 101 ? 0.478 3.634 -5.466 1.00 91.62 101 LEU A C 1
ATOM 826 O O . LEU A 1 101 ? 0.987 4.646 -5.915 1.00 91.62 101 LEU A O 1
ATOM 830 N N . GLY A 1 102 ? 1.209 2.642 -4.956 1.00 90.25 102 GLY A N 1
ATOM 831 C CA . GLY A 1 102 ? 2.670 2.661 -4.947 1.00 90.25 102 GLY A CA 1
ATOM 832 C C . GLY A 1 102 ? 3.326 2.422 -6.316 1.00 90.25 102 GLY A C 1
ATOM 833 O O . GLY A 1 102 ? 4.555 2.340 -6.377 1.00 90.25 102 GLY A O 1
ATOM 834 N N . LEU A 1 103 ? 2.539 2.229 -7.376 1.00 89.81 103 LEU A N 1
ATOM 835 C CA . LEU A 1 103 ? 2.999 2.181 -8.766 1.00 89.81 103 LEU A CA 1
ATOM 836 C C . LEU A 1 103 ? 2.683 3.480 -9.524 1.00 89.81 103 LEU A C 1
ATOM 838 O O . LEU A 1 103 ? 3.106 3.599 -10.665 1.00 89.81 103 LEU A O 1
ATOM 842 N N . LEU A 1 104 ? 1.932 4.417 -8.937 1.00 84.44 104 LEU A N 1
ATOM 843 C CA . LEU A 1 104 ? 1.646 5.740 -9.505 1.00 84.44 104 LEU A CA 1
ATOM 844 C C . LEU A 1 104 ? 2.636 6.773 -8.959 1.00 84.44 104 LEU A C 1
ATOM 846 O O . LEU A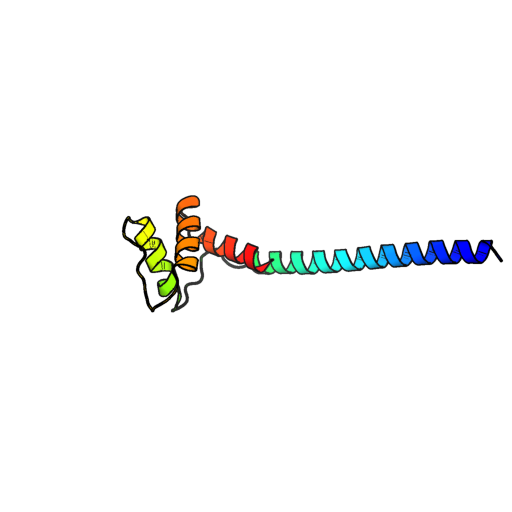 1 104 ? 3.021 7.660 -9.751 1.00 84.44 104 LEU A O 1
#

Sequence (104 aa):
MIAQLASNQSFRLGEDSLWRLFYWALIALVFAGAIWQRFRLPLDPIADPDTWGYLSPALRKLTGAEFGHTNGRNFAYPGFLFLLLRLFADFRAITITQHFLGLL

Secondary structure (DSSP, 8-state):
-HHHHHHHHHHHHHHHHHHHHHHHHHHHHHHHHHHHHHHTS-SS----TTHHHHHHHHHHHHTTPPPP--TT--THHHHHHHHHHHHH--THHHHHHHHHHTT-

Radius of gyration: 24.28 Å; chains: 1; bounding box: 50×27×69 Å

Foldseek 3Di:
DVVVVVVVVVVVVVVVVVVVVVVVVVVVVVLVVLLCVLVVDDLQDDDDPCNCVQQVQLVCVVVVHHRDCGPVDDNVRSVVVNVQCVVPVDPSSVSVVVSVVVSD

pLDDT: mean 86.12, std 11.44, range [57.94, 97.94]